Protein AF-A0A962SVU4-F1 (afdb_monomer_lite)

Secondary structure (DSSP, 8-state):
---PPPHHHHHHHHHHHHHHHSSPPPHHHHHHHHT-S-HHHHHHHHHHHHHTTSEEE-TTS-EEE-GGGG--------

pLDDT: mean 80.09, std 14.63, range [36.28, 92.5]

Radius of gyration: 12.31 Å; chains: 1; bounding box: 22×25×38 Å

Foldseek 3Di:
DPPPCDLLNLLVLQLVVCVVVVDGDDLVCSCVSSVNPDSVVSVVSLVVCVVVVQWDQDPVRDIDGDPVSPVNDPPPPD

Sequence (78 aa):
MPKTPDDAAYLAKLQDDYARWRSLPAYGPLQAVLGLASPSAVAKVLHRLQAAGFLERTPDRRWTPTGAFFDRPAAEVS

Structure (mmCIF, N/CA/C/O backbone):
data_AF-A0A962SVU4-F1
#
_entry.id   AF-A0A962SVU4-F1
#
loop_
_atom_site.group_PDB
_atom_site.id
_atom_site.type_symbol
_atom_site.label_atom_id
_atom_site.label_alt_id
_atom_site.label_comp_id
_atom_site.label_asym_id
_atom_site.label_entity_id
_atom_site.label_seq_id
_atom_site.pdbx_PDB_ins_code
_atom_site.Cartn_x
_atom_site.Cartn_y
_atom_site.Cartn_z
_atom_site.occupancy
_atom_site.B_iso_or_equiv
_atom_site.auth_seq_id
_atom_site.auth_comp_id
_atom_site.auth_asym_id
_atom_site.auth_atom_id
_atom_site.pdbx_PDB_model_num
ATOM 1 N N . MET A 1 1 ? 1.088 8.973 -25.425 1.00 36.28 1 MET A N 1
ATOM 2 C CA . MET A 1 1 ? 0.400 9.240 -24.142 1.00 36.28 1 MET A CA 1
ATOM 3 C C . MET A 1 1 ? 1.270 8.695 -23.025 1.00 36.28 1 MET A C 1
ATOM 5 O O . MET A 1 1 ? 1.557 7.502 -23.080 1.00 36.28 1 MET A O 1
ATOM 9 N N . PRO A 1 2 ? 1.757 9.505 -22.070 1.00 37.31 2 PRO A N 1
ATOM 10 C CA . PRO A 1 2 ? 2.380 8.930 -20.888 1.00 37.31 2 PRO A CA 1
ATOM 11 C C . PRO A 1 2 ? 1.272 8.173 -20.152 1.00 37.31 2 PRO A C 1
ATOM 13 O O . PRO A 1 2 ? 0.289 8.775 -19.729 1.00 37.31 2 PRO A O 1
ATOM 16 N N . LYS A 1 3 ? 1.371 6.840 -20.123 1.00 48.53 3 LYS A N 1
ATOM 17 C CA . LYS A 1 3 ? 0.450 5.983 -19.376 1.00 48.53 3 LYS A CA 1
ATOM 18 C C . LYS A 1 3 ? 0.542 6.426 -17.920 1.00 48.53 3 LYS A C 1
ATOM 20 O O . LYS A 1 3 ? 1.592 6.238 -17.307 1.00 48.53 3 LYS A O 1
ATOM 25 N N . THR A 1 4 ? -0.499 7.074 -17.400 1.00 53.16 4 THR A N 1
ATOM 26 C CA . THR A 1 4 ? -0.653 7.235 -15.955 1.00 53.16 4 THR A CA 1
ATOM 27 C C . THR A 1 4 ? -0.528 5.829 -15.387 1.00 53.16 4 THR A C 1
ATOM 29 O O . THR A 1 4 ? -1.297 4.973 -15.810 1.00 53.16 4 THR A O 1
ATOM 32 N N . PRO A 1 5 ? 0.476 5.533 -14.556 1.00 57.88 5 PRO A N 1
ATOM 33 C CA . PRO A 1 5 ? 0.604 4.198 -14.000 1.00 57.88 5 PRO A CA 1
ATOM 34 C C . PRO A 1 5 ? -0.697 3.861 -13.273 1.00 57.88 5 PRO A C 1
ATOM 36 O O . PRO A 1 5 ? -1.099 4.584 -12.359 1.00 57.88 5 PRO A O 1
ATOM 39 N N . ASP A 1 6 ? -1.373 2.823 -13.764 1.00 77.88 6 ASP A N 1
ATOM 40 C CA . ASP A 1 6 ? -2.673 2.402 -13.266 1.00 77.88 6 ASP A CA 1
ATOM 41 C C . ASP A 1 6 ? -2.557 2.063 -11.781 1.00 77.88 6 ASP A C 1
ATOM 43 O O . ASP A 1 6 ? -1.619 1.382 -11.356 1.00 77.88 6 ASP A O 1
ATOM 47 N N . ASP A 1 7 ? -3.512 2.526 -10.975 1.00 82.31 7 ASP A N 1
ATOM 48 C CA . ASP A 1 7 ? -3.536 2.234 -9.538 1.00 82.31 7 ASP A CA 1
ATOM 49 C C . ASP A 1 7 ? -3.515 0.716 -9.276 1.00 82.31 7 ASP A C 1
ATOM 51 O O . ASP A 1 7 ? -2.934 0.274 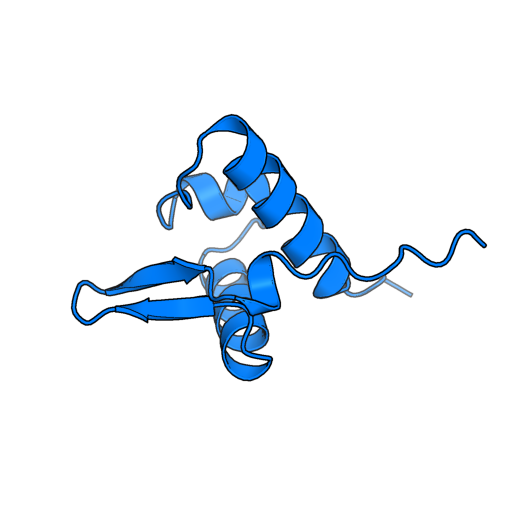-8.287 1.00 82.31 7 ASP A O 1
ATOM 55 N N . ALA A 1 8 ? -4.021 -0.089 -10.219 1.00 82.50 8 ALA A N 1
ATOM 56 C CA . ALA A 1 8 ? -3.892 -1.545 -10.231 1.00 82.50 8 ALA A CA 1
ATOM 57 C C . ALA A 1 8 ? -2.432 -2.035 -10.327 1.00 82.50 8 ALA A C 1
ATOM 59 O O . ALA A 1 8 ? -2.044 -2.956 -9.613 1.00 82.50 8 ALA A O 1
ATOM 60 N N . ALA A 1 9 ? -1.591 -1.405 -11.152 1.00 86.12 9 ALA A N 1
ATOM 61 C CA . ALA A 1 9 ? -0.174 -1.754 -11.260 1.00 86.12 9 ALA A CA 1
ATOM 62 C C . ALA A 1 9 ? 0.600 -1.381 -9.985 1.00 86.12 9 ALA A C 1
ATOM 64 O O . ALA A 1 9 ? 1.512 -2.098 -9.569 1.00 86.12 9 ALA A O 1
ATOM 65 N N . TYR A 1 10 ? 0.235 -0.270 -9.338 1.00 88.00 10 TYR A N 1
ATOM 66 C CA . TYR A 1 10 ? 0.790 0.087 -8.032 1.00 88.00 10 TYR A CA 1
ATOM 67 C C . TYR A 1 10 ? 0.338 -0.857 -6.926 1.00 88.00 10 TYR A C 1
ATOM 69 O O . TYR A 1 10 ? 1.160 -1.261 -6.103 1.00 88.00 10 TYR A O 1
ATOM 77 N N . LEU A 1 11 ? -0.940 -1.231 -6.928 1.00 88.25 11 LEU A N 1
ATOM 78 C CA . LEU A 1 11 ? -1.485 -2.216 -6.008 1.00 88.25 11 LEU A CA 1
ATOM 79 C C . LEU A 1 11 ? -0.759 -3.559 -6.154 1.00 88.25 11 LEU A C 1
ATOM 81 O O . LEU A 1 11 ? -0.306 -4.095 -5.149 1.00 88.25 11 LEU A O 1
ATOM 85 N N . ALA A 1 12 ? -0.548 -4.041 -7.383 1.00 87.31 12 ALA A N 1
ATOM 86 C CA . ALA A 1 12 ? 0.177 -5.285 -7.646 1.00 87.31 12 ALA A CA 1
ATOM 87 C C . ALA A 1 12 ? 1.608 -5.261 -7.079 1.00 87.31 12 ALA A C 1
ATOM 89 O O . ALA A 1 12 ? 2.016 -6.187 -6.385 1.00 87.31 12 ALA A O 1
ATOM 90 N N . LYS A 1 13 ? 2.351 -4.163 -7.273 1.00 87.75 13 LYS A N 1
ATOM 91 C CA . LYS A 1 13 ? 3.698 -4.008 -6.689 1.00 87.75 13 LYS A CA 1
ATOM 92 C C . LYS A 1 13 ? 3.688 -4.055 -5.160 1.00 87.75 13 LYS A C 1
ATOM 94 O O . LYS A 1 13 ? 4.588 -4.634 -4.557 1.00 87.75 13 LYS A O 1
ATOM 99 N N . LEU A 1 14 ? 2.687 -3.438 -4.529 1.00 88.38 14 LEU A N 1
ATOM 100 C CA . LEU A 1 14 ? 2.530 -3.483 -3.074 1.00 88.38 14 LEU A CA 1
ATOM 101 C C . LEU A 1 14 ? 2.154 -4.885 -2.594 1.00 88.38 14 LEU A C 1
ATOM 103 O O . LEU A 1 14 ? 2.662 -5.318 -1.563 1.00 88.38 14 LEU A O 1
ATOM 107 N N . GLN A 1 15 ? 1.282 -5.583 -3.321 1.00 88.62 15 GLN A N 1
ATOM 108 C CA . GLN A 1 15 ? 0.903 -6.964 -3.028 1.00 88.62 15 GLN A CA 1
ATOM 109 C C . GLN A 1 15 ? 2.111 -7.902 -3.133 1.00 88.62 15 GLN A C 1
ATOM 111 O O . GLN A 1 15 ? 2.293 -8.728 -2.243 1.00 88.62 15 GLN A O 1
ATOM 116 N N . ASP A 1 16 ? 2.963 -7.743 -4.149 1.00 87.81 16 ASP A N 1
ATOM 117 C CA . ASP A 1 16 ? 4.183 -8.543 -4.330 1.00 87.81 16 ASP A CA 1
ATOM 118 C C . ASP A 1 16 ? 5.202 -8.310 -3.206 1.00 87.81 16 ASP A C 1
ATOM 120 O O . ASP A 1 16 ? 5.733 -9.265 -2.628 1.00 87.81 16 ASP A O 1
ATOM 124 N N . ASP A 1 17 ? 5.453 -7.048 -2.844 1.00 87.81 17 ASP A N 1
ATOM 125 C CA . ASP A 1 17 ? 6.360 -6.718 -1.739 1.00 87.81 17 ASP A CA 1
ATOM 126 C C . ASP A 1 17 ? 5.802 -7.230 -0.398 1.00 87.81 17 ASP A C 1
ATOM 128 O O . ASP A 1 17 ? 6.512 -7.858 0.395 1.00 87.81 17 ASP A O 1
ATOM 132 N N . TYR A 1 18 ? 4.490 -7.079 -0.185 1.00 86.88 18 TYR A N 1
ATOM 133 C CA . TYR A 1 18 ? 3.809 -7.633 0.981 1.00 86.88 18 TYR A CA 1
ATOM 134 C C . TYR A 1 18 ? 3.837 -9.167 0.994 1.00 86.88 18 TYR A C 1
ATOM 136 O O . TYR A 1 18 ? 4.017 -9.753 2.054 1.00 86.88 18 TYR A O 1
ATOM 144 N N . ALA A 1 19 ? 3.705 -9.852 -0.141 1.00 87.00 19 ALA A N 1
ATOM 145 C CA . ALA A 1 19 ? 3.789 -11.313 -0.197 1.00 87.00 19 ALA A CA 1
ATOM 146 C C . ALA A 1 19 ? 5.179 -11.823 0.214 1.00 87.00 19 ALA A C 1
ATOM 148 O O . ALA A 1 19 ? 5.294 -12.893 0.815 1.00 87.00 19 ALA A O 1
ATOM 149 N N . ARG A 1 20 ? 6.228 -11.036 -0.058 1.00 86.25 20 ARG A N 1
ATOM 150 C CA . ARG A 1 20 ? 7.613 -11.366 0.292 1.00 86.25 20 ARG A CA 1
ATOM 151 C C . ARG A 1 20 ? 7.942 -11.125 1.766 1.00 86.25 20 ARG A C 1
ATOM 153 O O . ARG A 1 20 ? 8.628 -11.948 2.369 1.00 86.25 20 ARG A O 1
ATOM 160 N N . TRP A 1 21 ? 7.476 -10.018 2.342 1.00 85.69 21 TRP A N 1
ATOM 161 C CA . TRP A 1 21 ? 7.864 -9.584 3.698 1.00 85.69 21 TRP A CA 1
ATOM 162 C C . TRP A 1 21 ? 6.738 -9.662 4.733 1.00 85.69 21 TRP A C 1
ATOM 164 O O . TRP A 1 21 ? 6.967 -9.442 5.922 1.00 85.69 21 TRP A O 1
ATOM 174 N N . ARG A 1 22 ? 5.511 -9.954 4.290 1.00 83.19 22 ARG A N 1
ATOM 175 C CA . ARG A 1 22 ? 4.269 -10.007 5.081 1.00 83.19 22 ARG A CA 1
ATOM 176 C C . ARG A 1 22 ? 3.984 -8.738 5.887 1.00 83.19 22 ARG A C 1
ATOM 178 O O . ARG A 1 22 ? 3.297 -8.767 6.906 1.00 83.19 22 ARG A O 1
ATOM 185 N N . SER A 1 23 ? 4.520 -7.612 5.426 1.00 81.19 23 SER A N 1
ATOM 186 C CA . SER A 1 23 ? 4.388 -6.304 6.054 1.00 81.19 23 SER A CA 1
ATOM 187 C C . SE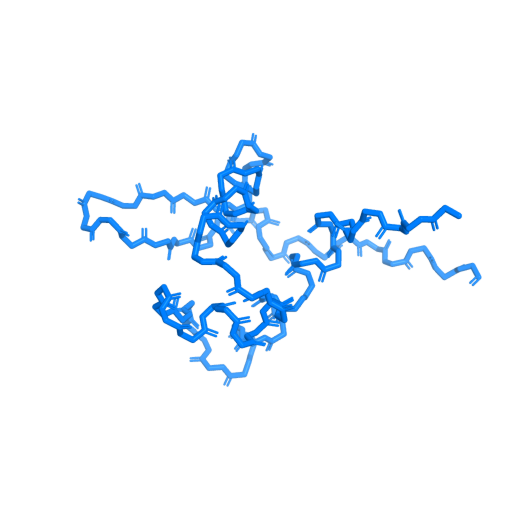R A 1 23 ? 4.426 -5.218 4.990 1.00 81.19 23 SER A C 1
ATOM 189 O O . SER A 1 23 ? 5.236 -5.285 4.071 1.00 81.19 23 SER A O 1
ATOM 191 N N . LEU A 1 24 ? 3.581 -4.191 5.137 1.00 79.56 24 LEU A N 1
ATOM 192 C CA . LEU A 1 24 ? 3.685 -3.008 4.291 1.00 79.56 24 LEU A CA 1
ATOM 193 C C . LEU A 1 24 ? 4.933 -2.205 4.691 1.00 79.56 24 LEU A C 1
ATOM 195 O O . LEU A 1 24 ? 5.147 -1.976 5.892 1.00 79.56 24 LEU A O 1
ATOM 199 N N . PRO A 1 25 ? 5.751 -1.776 3.715 1.00 76.25 25 PRO A N 1
ATOM 200 C CA . PRO A 1 25 ? 6.903 -0.933 3.983 1.00 76.25 25 PRO A CA 1
ATOM 201 C C . PRO A 1 25 ? 6.493 0.436 4.537 1.00 76.25 25 PRO A C 1
ATOM 203 O O . PRO A 1 25 ? 5.397 0.945 4.299 1.00 76.25 25 PRO A O 1
ATOM 206 N N . ALA A 1 26 ? 7.413 1.064 5.269 1.00 74.06 26 ALA A N 1
ATOM 207 C CA . ALA A 1 26 ? 7.265 2.452 5.692 1.00 74.06 26 ALA A CA 1
ATOM 208 C C . ALA A 1 26 ? 7.302 3.419 4.486 1.00 74.06 26 ALA A C 1
ATOM 210 O O . ALA A 1 26 ? 7.666 3.050 3.370 1.00 74.06 26 ALA A O 1
ATOM 211 N N . TYR A 1 27 ? 6.974 4.693 4.721 1.00 72.94 27 TYR A N 1
ATOM 212 C CA . TYR A 1 27 ? 6.892 5.729 3.677 1.00 72.94 27 TYR A CA 1
ATOM 213 C C . TYR A 1 27 ? 8.156 5.874 2.812 1.00 72.94 27 TYR A C 1
ATOM 215 O O . TYR A 1 27 ? 8.048 6.154 1.623 1.00 72.94 27 TYR A O 1
ATOM 223 N N . GLY A 1 28 ? 9.342 5.674 3.397 1.00 75.69 28 GLY A N 1
ATOM 224 C CA . GLY A 1 28 ? 10.619 5.749 2.680 1.00 75.69 28 GLY A CA 1
ATOM 225 C C . GLY A 1 28 ? 10.761 4.660 1.606 1.00 75.69 28 GLY A C 1
ATOM 226 O O . GLY A 1 28 ? 10.828 4.992 0.423 1.00 75.69 28 GLY A O 1
ATOM 227 N N . PRO A 1 29 ? 10.749 3.361 1.973 1.00 81.25 29 PRO A N 1
ATOM 228 C CA . PRO A 1 29 ? 10.865 2.280 0.992 1.00 81.25 29 PRO A CA 1
ATOM 229 C C . PRO A 1 29 ? 9.732 2.248 -0.045 1.00 81.25 29 PRO A C 1
ATOM 231 O O . PRO A 1 29 ? 9.945 1.781 -1.162 1.00 81.25 29 PRO A O 1
ATOM 234 N N . LEU A 1 30 ? 8.553 2.799 0.270 1.00 83.38 30 LEU A N 1
ATOM 235 C CA . LEU A 1 30 ? 7.431 2.889 -0.674 1.00 83.38 30 LEU A CA 1
ATOM 236 C C . LEU A 1 30 ? 7.772 3.666 -1.955 1.00 83.38 30 LEU A C 1
ATOM 238 O O . LEU A 1 30 ? 7.241 3.344 -3.016 1.00 83.38 30 LEU A O 1
ATOM 242 N N . GLN A 1 31 ? 8.683 4.643 -1.898 1.00 86.12 31 GLN A N 1
ATOM 243 C CA . GLN A 1 31 ? 9.164 5.326 -3.105 1.00 86.12 31 GLN A CA 1
ATOM 244 C C . GLN A 1 31 ? 9.880 4.361 -4.055 1.00 86.12 31 GLN A C 1
ATOM 246 O O . GLN A 1 31 ? 9.633 4.395 -5.259 1.00 86.12 31 GLN A O 1
ATOM 251 N N . ALA A 1 32 ? 10.722 3.477 -3.512 1.00 85.94 32 ALA A N 1
ATOM 252 C CA . ALA A 1 32 ? 11.456 2.484 -4.288 1.00 85.94 32 ALA A CA 1
ATOM 253 C C . ALA A 1 32 ? 10.523 1.393 -4.833 1.00 85.94 32 ALA A C 1
ATOM 255 O O . ALA A 1 32 ? 10.589 1.084 -6.021 1.00 85.94 32 ALA A O 1
ATOM 256 N N . VAL A 1 33 ? 9.606 0.878 -4.004 1.00 86.94 33 VAL A N 1
ATOM 257 C CA . VAL A 1 33 ? 8.630 -0.152 -4.412 1.00 86.94 33 VAL A CA 1
ATOM 258 C C . VAL A 1 33 ? 7.730 0.356 -5.537 1.00 86.94 33 VAL A C 1
ATOM 260 O O . VAL A 1 33 ? 7.536 -0.322 -6.545 1.00 86.94 33 VAL A O 1
ATOM 263 N N . LEU A 1 34 ? 7.208 1.579 -5.412 1.00 85.75 34 LEU A N 1
ATOM 264 C CA . LEU A 1 34 ? 6.331 2.158 -6.430 1.00 85.75 34 LEU A CA 1
ATOM 265 C C . LEU A 1 34 ? 7.112 2.722 -7.631 1.00 85.75 34 LEU A C 1
ATOM 267 O O . LEU A 1 34 ? 6.528 2.918 -8.698 1.00 85.75 34 LEU A O 1
ATOM 271 N N . GLY A 1 35 ? 8.422 2.947 -7.500 1.00 86.44 35 GLY A N 1
ATOM 272 C CA . GLY A 1 35 ? 9.242 3.611 -8.517 1.00 86.44 35 GLY A CA 1
ATOM 273 C C . GLY A 1 35 ? 8.897 5.095 -8.669 1.00 86.44 35 GLY A C 1
ATOM 274 O O . GLY A 1 35 ? 8.884 5.626 -9.778 1.00 86.44 35 GLY A O 1
ATOM 275 N N . LEU A 1 36 ? 8.548 5.757 -7.564 1.00 86.38 36 LEU A N 1
ATOM 276 C CA . LEU A 1 36 ? 8.101 7.147 -7.536 1.00 86.38 36 LEU A CA 1
ATOM 277 C C . LEU A 1 36 ? 9.181 8.068 -6.971 1.00 86.38 36 LEU A C 1
ATOM 279 O O . LEU A 1 36 ? 9.618 7.916 -5.834 1.00 86.38 36 LEU A O 1
ATOM 283 N N . ALA A 1 37 ? 9.536 9.098 -7.738 1.00 82.38 37 ALA A N 1
ATOM 284 C CA . ALA A 1 37 ? 10.570 10.061 -7.360 1.00 82.38 37 ALA A CA 1
ATOM 285 C C . ALA A 1 37 ? 10.151 11.026 -6.233 1.00 82.38 37 ALA A C 1
ATOM 287 O O . ALA A 1 37 ? 10.997 11.701 -5.655 1.00 82.38 37 ALA A O 1
ATOM 288 N N . SER A 1 38 ? 8.856 11.118 -5.903 1.00 86.00 38 SER A N 1
ATOM 289 C CA . SER A 1 38 ? 8.343 12.120 -4.959 1.00 86.00 38 SER A CA 1
ATOM 290 C C . SER A 1 38 ? 7.509 11.502 -3.832 1.00 86.00 38 SER A C 1
ATOM 292 O O . SER A 1 38 ? 6.555 10.773 -4.124 1.00 86.00 38 SER A O 1
ATOM 294 N N . PRO A 1 39 ? 7.755 11.869 -2.557 1.00 84.50 39 PRO A N 1
ATOM 295 C CA . PRO A 1 39 ? 6.943 11.415 -1.425 1.00 84.50 39 PRO A CA 1
ATOM 296 C C . PRO A 1 39 ? 5.467 11.802 -1.573 1.00 84.50 39 PRO A C 1
ATOM 298 O O . PRO A 1 39 ? 4.575 11.021 -1.260 1.00 84.50 39 PRO A O 1
ATOM 301 N N . SER A 1 40 ? 5.191 12.983 -2.133 1.00 87.94 40 SER A N 1
ATOM 302 C CA . SER A 1 40 ? 3.826 13.448 -2.402 1.00 87.94 40 SER A CA 1
ATOM 303 C C . SER A 1 40 ? 3.112 12.622 -3.478 1.00 87.94 40 SER A C 1
ATOM 305 O O . SER A 1 40 ? 1.889 12.504 -3.449 1.00 87.94 40 SER A O 1
ATOM 307 N N . ALA A 1 41 ? 3.848 12.040 -4.432 1.00 86.88 41 ALA A N 1
ATOM 308 C CA . ALA A 1 41 ? 3.271 11.141 -5.431 1.00 86.88 41 ALA A CA 1
ATOM 309 C C . ALA A 1 41 ? 2.894 9.797 -4.795 1.00 86.88 41 ALA A C 1
ATOM 311 O O . ALA A 1 41 ? 1.790 9.309 -5.029 1.00 86.88 41 ALA A O 1
ATOM 312 N N . VAL A 1 42 ? 3.764 9.261 -3.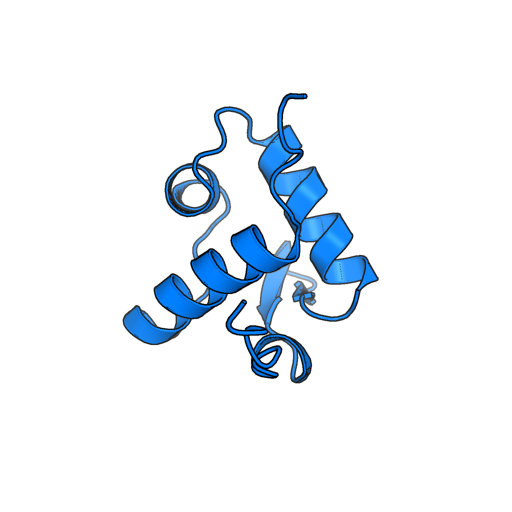928 1.00 88.88 42 VAL A N 1
ATOM 313 C CA . VAL A 1 42 ? 3.466 8.076 -3.106 1.00 88.88 42 VAL A CA 1
ATOM 314 C C . VAL A 1 42 ? 2.217 8.324 -2.264 1.00 88.88 42 VAL A C 1
ATOM 316 O O . VAL A 1 42 ? 1.280 7.534 -2.318 1.00 88.88 42 VAL A O 1
ATOM 319 N N . ALA A 1 43 ? 2.150 9.464 -1.570 1.00 88.88 43 ALA A N 1
ATOM 320 C CA . ALA A 1 43 ? 0.985 9.845 -0.778 1.00 88.88 43 ALA A CA 1
ATOM 321 C C . ALA A 1 43 ? -0.307 9.816 -1.600 1.00 88.88 43 ALA A C 1
ATOM 323 O O . ALA A 1 43 ? -1.293 9.214 -1.182 1.00 88.88 43 ALA A O 1
ATOM 324 N N . LYS A 1 44 ? -0.291 10.421 -2.794 1.00 90.38 44 LYS A N 1
ATOM 325 C CA . LYS A 1 44 ? -1.447 10.429 -3.696 1.00 90.38 44 LYS A CA 1
ATOM 326 C C . LYS A 1 44 ? -1.885 9.017 -4.091 1.00 90.38 44 LYS A C 1
ATOM 328 O O . LYS A 1 44 ? -3.083 8.771 -4.098 1.00 90.38 44 LYS A O 1
ATOM 333 N N . VAL A 1 45 ? -0.955 8.107 -4.394 1.00 89.81 45 VAL A N 1
ATOM 334 C CA . VAL A 1 45 ? -1.285 6.700 -4.701 1.00 89.81 45 VAL A CA 1
ATOM 335 C C . VAL A 1 45 ? -1.937 6.027 -3.496 1.00 89.81 45 VAL A C 1
ATOM 337 O O . VAL A 1 45 ? -3.024 5.476 -3.621 1.00 89.81 45 VAL A O 1
ATOM 340 N N . LEU A 1 46 ? -1.323 6.122 -2.314 1.00 89.62 46 LEU A N 1
ATOM 341 C CA . LEU A 1 46 ? -1.841 5.475 -1.103 1.00 89.62 46 LEU A CA 1
ATOM 342 C C . LEU A 1 46 ? -3.235 5.989 -0.735 1.00 89.62 46 LEU A C 1
ATOM 344 O O . LEU A 1 46 ? -4.106 5.200 -0.389 1.00 89.62 46 LEU A O 1
ATOM 348 N N . HIS A 1 47 ? -3.476 7.294 -0.877 1.00 91.25 47 HIS A N 1
ATOM 349 C CA . HIS A 1 47 ? -4.797 7.879 -0.663 1.00 91.25 47 HIS A CA 1
ATOM 350 C C . HIS A 1 47 ? -5.837 7.414 -1.692 1.00 91.25 47 HIS A C 1
ATOM 352 O O . HIS A 1 47 ? -6.991 7.215 -1.321 1.00 91.25 47 HIS A O 1
ATOM 358 N N . ARG A 1 48 ? -5.457 7.203 -2.960 1.00 90.75 48 ARG A N 1
ATOM 359 C CA . ARG A 1 48 ? -6.367 6.621 -3.964 1.00 90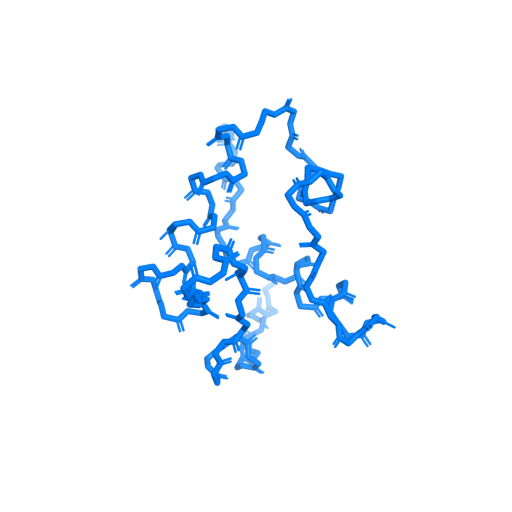.75 48 ARG A CA 1
ATOM 360 C C . ARG A 1 48 ? -6.698 5.165 -3.650 1.00 90.75 48 ARG A C 1
ATOM 362 O O . ARG A 1 48 ? -7.867 4.799 -3.662 1.00 90.75 48 ARG A O 1
ATOM 369 N N . LEU A 1 49 ? -5.697 4.366 -3.281 1.00 89.81 49 LEU A N 1
ATOM 370 C CA . LEU A 1 49 ? -5.899 2.978 -2.851 1.00 89.81 49 LEU A CA 1
ATOM 371 C C . LEU A 1 49 ? -6.751 2.893 -1.578 1.00 89.81 49 LEU A C 1
ATOM 373 O O . LEU A 1 49 ? -7.575 1.992 -1.449 1.00 89.81 49 LEU A O 1
ATOM 377 N N . GLN A 1 50 ? -6.600 3.854 -0.665 1.00 92.50 50 GLN A N 1
ATOM 378 C CA . GLN A 1 50 ? -7.458 3.988 0.508 1.00 92.50 50 GLN A CA 1
ATOM 379 C C . GLN A 1 50 ? -8.906 4.300 0.120 1.00 92.50 50 GLN A C 1
ATOM 381 O O . GLN A 1 50 ? -9.824 3.660 0.622 1.00 92.50 50 GLN A O 1
ATOM 386 N N . ALA A 1 51 ? -9.122 5.261 -0.782 1.00 90.69 51 ALA A N 1
ATOM 387 C CA . ALA A 1 51 ? -10.460 5.615 -1.257 1.00 90.69 51 ALA A CA 1
ATOM 388 C C . ALA A 1 51 ? -11.149 4.452 -1.993 1.00 90.69 51 ALA A C 1
ATOM 390 O O . ALA A 1 51 ? -12.363 4.307 -1.902 1.00 90.69 51 ALA A O 1
ATOM 391 N N . ALA A 1 52 ? -10.374 3.602 -2.669 1.00 89.44 52 ALA A N 1
ATOM 392 C CA . ALA A 1 52 ? -10.851 2.369 -3.291 1.00 89.44 52 ALA A CA 1
ATOM 393 C C . ALA A 1 52 ? -11.031 1.199 -2.297 1.00 89.44 52 ALA A C 1
ATOM 395 O O . ALA A 1 52 ? -11.473 0.125 -2.689 1.00 89.44 52 ALA A O 1
ATOM 396 N N . GLY A 1 53 ? -10.702 1.393 -1.015 1.00 91.19 53 GLY A N 1
ATOM 397 C CA . GLY A 1 53 ? -10.910 0.407 0.043 1.00 91.19 53 GLY A CA 1
ATOM 398 C C . GLY A 1 53 ? -9.813 -0.647 0.178 1.00 91.19 53 GLY A C 1
ATOM 399 O O . GLY A 1 53 ? -9.978 -1.551 0.987 1.00 91.19 53 GLY A O 1
ATOM 400 N N . PHE A 1 54 ? -8.696 -0.542 -0.552 1.00 90.75 54 PHE A N 1
ATOM 401 C CA . PHE A 1 54 ? -7.565 -1.481 -0.469 1.00 90.75 54 PHE A CA 1
ATOM 402 C C . PHE A 1 54 ? -6.659 -1.225 0.738 1.00 90.75 54 PHE A C 1
ATOM 404 O O . PHE A 1 54 ? -6.025 -2.138 1.252 1.00 90.75 54 PHE A O 1
ATOM 411 N N . LEU A 1 55 ? -6.558 0.022 1.190 1.00 91.50 55 LEU A N 1
ATOM 412 C CA . LEU A 1 55 ? -5.717 0.393 2.325 1.00 91.50 55 LEU A CA 1
ATOM 413 C C . LEU A 1 55 ? -6.540 1.133 3.368 1.00 91.50 55 LEU A C 1
ATOM 415 O O . LEU A 1 55 ? -7.437 1.904 3.039 1.00 91.50 55 LEU A O 1
ATOM 419 N N . GLU A 1 56 ? -6.174 0.970 4.628 1.00 91.31 56 GLU A N 1
ATOM 420 C CA . GLU A 1 56 ? -6.651 1.816 5.712 1.00 91.31 56 GLU A CA 1
ATOM 421 C C . GLU A 1 56 ? -5.476 2.486 6.420 1.00 91.31 56 GLU A C 1
ATOM 423 O O . GLU A 1 56 ? -4.332 2.016 6.377 1.00 91.31 56 GLU A O 1
ATOM 428 N N . ARG A 1 57 ? -5.762 3.613 7.069 1.00 86.69 57 ARG A N 1
ATOM 429 C CA . ARG A 1 57 ? -4.774 4.348 7.849 1.00 86.69 57 ARG A CA 1
ATOM 430 C C . ARG A 1 57 ? -5.095 4.187 9.323 1.00 86.69 57 ARG A C 1
ATOM 432 O O . ARG A 1 57 ? -6.137 4.647 9.780 1.00 86.69 57 ARG A O 1
ATOM 439 N N . THR A 1 58 ? -4.187 3.560 10.060 1.00 83.38 58 THR A N 1
ATOM 440 C CA . THR A 1 58 ? -4.344 3.390 11.506 1.00 83.38 58 THR A CA 1
ATOM 441 C C . THR A 1 58 ? -4.096 4.714 12.241 1.00 83.38 58 THR A C 1
ATOM 443 O O . THR A 1 58 ? -3.465 5.624 11.681 1.00 83.38 58 THR A O 1
ATOM 446 N N . PRO A 1 59 ? -4.530 4.835 13.511 1.00 81.31 59 PRO A N 1
ATOM 447 C CA . PRO A 1 59 ? -4.223 5.993 14.355 1.00 81.31 59 PRO A CA 1
ATOM 448 C C . PRO A 1 59 ? -2.718 6.293 14.446 1.00 81.31 59 PRO A C 1
ATOM 450 O O . PRO A 1 59 ? -2.315 7.455 14.467 1.00 81.31 59 PRO A O 1
ATOM 453 N N . ASP A 1 60 ? -1.881 5.254 14.359 1.00 81.25 60 ASP A N 1
ATOM 454 C CA . ASP A 1 60 ? -0.412 5.345 14.339 1.00 81.25 60 ASP A CA 1
ATOM 455 C C . ASP A 1 60 ? 0.161 5.841 13.000 1.00 81.25 60 ASP A C 1
ATOM 457 O O . ASP A 1 60 ? 1.366 5.776 12.755 1.00 81.25 60 ASP A O 1
ATOM 461 N N . ARG A 1 61 ? -0.696 6.329 12.093 1.00 77.25 61 ARG A N 1
ATOM 462 C CA . ARG A 1 61 ? -0.352 6.785 10.737 1.00 77.25 61 ARG A CA 1
ATOM 463 C C . ARG A 1 61 ? 0.271 5.692 9.864 1.00 77.25 61 ARG A C 1
ATOM 465 O O . ARG A 1 61 ? 0.878 6.021 8.840 1.00 77.25 61 ARG A O 1
ATOM 472 N N . ARG A 1 62 ? 0.100 4.421 10.232 1.00 83.50 62 ARG A N 1
ATOM 473 C CA . ARG A 1 62 ? 0.565 3.273 9.456 1.00 83.50 62 ARG A CA 1
ATOM 474 C C . ARG A 1 62 ? -0.484 2.896 8.416 1.00 83.50 62 ARG A C 1
ATOM 476 O O . ARG A 1 62 ? -1.682 3.002 8.662 1.00 83.50 62 ARG A O 1
ATOM 483 N N . TRP A 1 63 ? -0.015 2.472 7.250 1.00 87.12 63 TRP A N 1
ATOM 484 C CA . TRP A 1 63 ? -0.871 1.881 6.231 1.00 87.12 63 TRP A CA 1
ATOM 485 C C . TRP A 1 63 ? -1.042 0.400 6.522 1.00 87.12 63 TRP A C 1
ATOM 487 O O . TRP A 1 63 ? -0.052 -0.306 6.736 1.00 87.12 63 TRP A O 1
ATOM 497 N N . THR A 1 64 ? -2.289 -0.050 6.519 1.00 88.69 64 THR A N 1
ATOM 498 C CA . THR A 1 64 ? -2.657 -1.446 6.742 1.00 88.69 64 THR A CA 1
ATOM 499 C C . THR A 1 64 ? -3.448 -1.936 5.531 1.00 88.69 64 THR A C 1
ATOM 501 O O . THR A 1 64 ? -4.317 -1.205 5.049 1.00 88.69 64 THR A O 1
ATOM 504 N N . PRO A 1 65 ? -3.135 -3.126 4.992 1.00 90.88 65 PRO A N 1
ATOM 505 C CA . PRO A 1 65 ? -3.930 -3.718 3.927 1.00 90.88 65 PRO A CA 1
ATOM 506 C C . PRO A 1 65 ? -5.284 -4.170 4.477 1.00 90.88 65 PRO A C 1
ATOM 508 O O . PRO A 1 65 ? -5.352 -4.769 5.550 1.00 90.88 65 PRO A O 1
ATOM 511 N N . THR A 1 66 ? -6.354 -3.898 3.739 1.00 90.88 66 THR A N 1
ATOM 512 C CA . THR A 1 66 ? -7.699 -4.396 4.058 1.00 90.88 66 THR A CA 1
ATOM 513 C C . THR A 1 66 ? -7.928 -5.768 3.415 1.00 90.88 66 THR A C 1
ATOM 515 O O . THR A 1 66 ? -7.080 -6.270 2.680 1.00 90.88 66 THR A O 1
ATOM 518 N N . GLY A 1 67 ? -9.102 -6.375 3.619 1.00 87.75 67 GLY A N 1
ATOM 519 C CA . GLY A 1 67 ? -9.482 -7.601 2.904 1.00 87.75 67 GLY A CA 1
ATOM 520 C C . GLY A 1 67 ? -9.424 -7.457 1.376 1.00 87.75 67 GLY A C 1
ATOM 521 O O . GLY A 1 67 ? -8.910 -8.345 0.702 1.00 87.75 67 GLY A O 1
ATOM 522 N N . ALA A 1 68 ? -9.850 -6.307 0.839 1.00 87.25 68 ALA A N 1
ATOM 523 C CA . ALA A 1 68 ? -9.821 -6.029 -0.599 1.00 87.25 68 ALA A CA 1
ATOM 524 C C . ALA A 1 68 ? -8.391 -5.949 -1.156 1.00 87.25 68 ALA A C 1
ATOM 526 O O . ALA A 1 68 ? -8.175 -6.236 -2.327 1.00 87.25 68 ALA A O 1
ATOM 527 N N . PHE A 1 69 ? -7.392 -5.600 -0.333 1.00 88.38 69 PHE A N 1
ATOM 528 C CA . PHE A 1 69 ? -5.983 -5.609 -0.747 1.00 88.38 69 PHE A CA 1
ATOM 529 C C . PHE A 1 69 ? -5.514 -6.983 -1.209 1.00 88.38 69 PHE A C 1
ATOM 531 O O . PHE A 1 69 ? -4.610 -7.076 -2.028 1.00 88.38 69 PHE A O 1
ATOM 538 N N . PHE A 1 70 ? -6.075 -8.047 -0.645 1.00 85.25 70 PHE A N 1
ATOM 539 C CA . PHE A 1 70 ? -5.713 -9.417 -0.992 1.00 85.25 70 PHE A CA 1
ATOM 540 C C . PHE A 1 70 ? -6.575 -9.973 -2.116 1.00 85.25 70 PHE A C 1
ATOM 542 O O . PHE A 1 70 ? -6.288 -11.061 -2.618 1.00 85.25 70 PHE A O 1
ATOM 549 N N . ASP A 1 71 ? -7.606 -9.228 -2.512 1.00 81.25 71 ASP A N 1
ATOM 550 C CA . ASP A 1 71 ? -8.416 -9.576 -3.655 1.00 81.25 71 ASP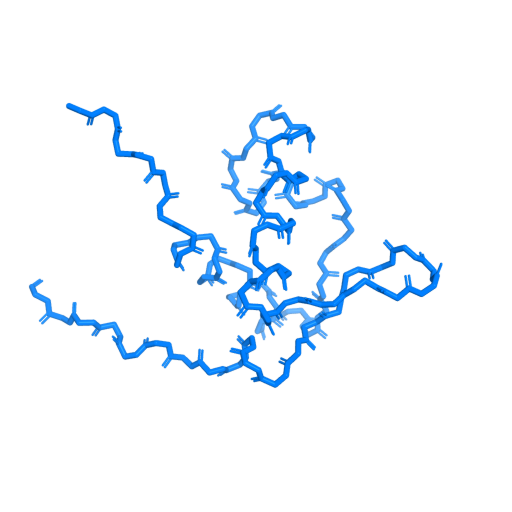 A CA 1
ATOM 551 C C . ASP A 1 71 ? -7.561 -9.350 -4.899 1.00 81.25 71 ASP A C 1
ATOM 553 O O . ASP A 1 71 ? -7.112 -8.240 -5.201 1.00 81.25 71 ASP A O 1
ATOM 557 N N . ARG A 1 72 ? -7.204 -10.448 -5.559 1.00 65.00 72 ARG A N 1
ATOM 558 C CA . ARG A 1 72 ? -6.359 -10.393 -6.742 1.00 65.00 72 ARG A CA 1
ATOM 559 C C . ARG A 1 72 ? -7.298 -10.031 -7.893 1.00 65.00 72 ARG A C 1
ATOM 561 O O . ARG A 1 72 ? -8.109 -10.888 -8.250 1.00 65.00 72 ARG A O 1
ATOM 568 N N . PRO A 1 73 ? -7.223 -8.818 -8.485 1.00 58.78 73 PRO A N 1
ATOM 569 C CA . PRO A 1 73 ? -7.961 -8.574 -9.712 1.00 58.78 73 PRO A CA 1
ATOM 570 C C . PRO A 1 73 ? -7.469 -9.628 -10.695 1.00 58.78 73 PRO A C 1
ATOM 572 O O . PRO A 1 73 ? -6.257 -9.777 -10.877 1.00 58.78 73 PRO A O 1
ATOM 575 N N . ALA A 1 74 ? -8.386 -10.433 -11.236 1.00 52.31 74 ALA A N 1
ATOM 576 C CA . ALA A 1 74 ? -8.048 -11.366 -12.294 1.00 52.31 74 ALA A CA 1
ATOM 577 C C . ALA A 1 74 ? -7.358 -10.530 -13.368 1.00 52.31 74 ALA A C 1
ATOM 579 O O . ALA A 1 74 ? -7.993 -9.672 -13.977 1.00 52.31 74 ALA A O 1
ATOM 580 N N . ALA A 1 75 ? -6.038 -10.681 -13.495 1.00 47.69 75 ALA A N 1
ATOM 581 C CA . ALA A 1 75 ? -5.293 -10.015 -14.537 1.00 47.69 75 ALA A CA 1
ATOM 582 C C . ALA A 1 75 ? -5.945 -10.487 -15.829 1.00 47.69 75 ALA A C 1
ATOM 584 O O . ALA A 1 75 ? -5.869 -11.673 -16.155 1.00 47.69 75 ALA A O 1
ATOM 585 N N . GLU A 1 76 ? -6.679 -9.591 -16.485 1.00 43.03 76 GLU A N 1
ATOM 586 C CA . GLU A 1 76 ? -7.190 -9.838 -17.816 1.00 43.03 76 GLU A CA 1
ATOM 587 C C . GLU A 1 76 ? -5.956 -10.035 -18.688 1.00 43.03 76 GLU A C 1
ATOM 589 O O . GLU A 1 76 ? -5.238 -9.098 -19.035 1.00 43.03 76 GLU A O 1
ATOM 594 N N . VAL A 1 77 ? -5.645 -11.306 -18.917 1.00 40.44 77 VAL A N 1
ATOM 595 C CA . VAL A 1 77 ? 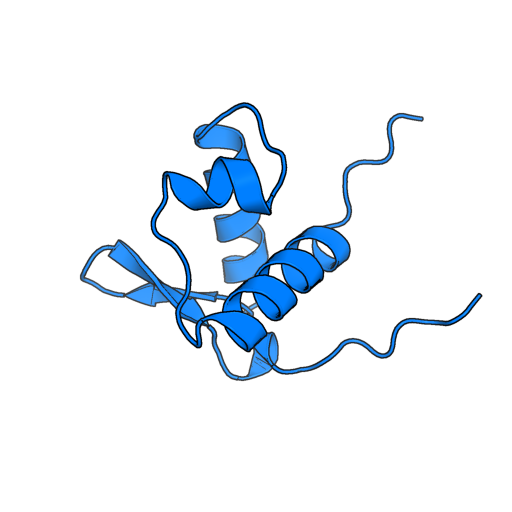-4.709 -11.764 -19.927 1.00 40.44 77 VAL A CA 1
ATOM 596 C C . VAL A 1 77 ? -5.319 -11.337 -21.258 1.00 40.44 77 VAL A C 1
ATOM 598 O O . VAL A 1 77 ? -6.270 -11.957 -21.727 1.00 40.44 77 VAL A O 1
ATOM 601 N N . SER A 1 78 ? -4.816 -10.233 -21.809 1.00 38.03 78 SER A N 1
ATOM 602 C CA . SER A 1 78 ? -4.990 -9.837 -23.210 1.00 38.03 78 SER A CA 1
ATOM 603 C C . SER A 1 78 ? -3.672 -9.992 -23.947 1.00 38.03 78 SER A C 1
ATOM 605 O O . SER A 1 78 ? -2.631 -9.596 -23.372 1.00 38.03 78 SER A O 1
#